Protein AF-A0AAN5I383-F1 (afdb_monomer_lite)

InterPro domains:
  IPR019421 7TM GPCR, serpentine receptor class d (Srd) [PF10317] (7-68)
  IPR050920 Nematode receptor-like class delta [PTHR22945] (4-63)

Foldseek 3Di:
DVVVCVVLVVVLVVLQVVLVVQLVCLVPPDDPVCVVVSVVSNVVSVVSNVVSVVVVVVVVVVVVVVVVVVVVVVVVVVVVVVVVVVVVVVD

Sequence (91 aa):
IMIILSIHVPLLVFGLITGFTLLLAIIRATPAAVKNYSVLLFWCALNDLISVTVDLISMERYLHLLENLENHQQAKFKLLASLSLNIVHLI

Structure (mmCIF, N/CA/C/O backbone):
data_AF-A0AAN5I383-F1
#
_entry.id   AF-A0AAN5I383-F1
#
loop_
_atom_site.group_PDB
_atom_site.id
_atom_site.type_symbol
_atom_site.label_atom_id
_atom_site.label_alt_id
_atom_site.label_comp_id
_atom_site.label_asym_id
_atom_site.label_entity_id
_atom_site.label_seq_id
_atom_site.pdbx_PDB_ins_code
_atom_site.Cartn_x
_atom_site.Cartn_y
_atom_site.Cartn_z
_atom_site.occupancy
_atom_site.B_iso_or_equiv
_atom_site.auth_seq_id
_atom_site.auth_comp_id
_atom_site.auth_asym_id
_atom_site.auth_atom_id
_atom_site.pdbx_PDB_model_num
ATOM 1 N N . ILE A 1 1 ? 12.395 6.597 -10.592 1.00 66.19 1 ILE A N 1
ATOM 2 C CA . ILE A 1 1 ? 12.015 5.243 -10.114 1.00 66.19 1 ILE A CA 1
ATOM 3 C C . ILE A 1 1 ? 12.457 5.043 -8.670 1.00 66.19 1 ILE A C 1
ATOM 5 O O . ILE A 1 1 ? 11.593 4.938 -7.816 1.00 66.19 1 ILE A O 1
ATOM 9 N N . MET A 1 2 ? 13.759 5.113 -8.367 1.00 70.81 2 MET A N 1
ATOM 10 C CA . MET A 1 2 ? 14.287 4.827 -7.021 1.00 70.81 2 MET A CA 1
ATOM 11 C C . MET A 1 2 ? 13.689 5.703 -5.898 1.00 70.81 2 MET A C 1
ATOM 13 O O . MET A 1 2 ? 13.307 5.180 -4.859 1.00 70.81 2 MET A O 1
ATOM 17 N N . ILE A 1 3 ? 13.515 7.013 -6.127 1.00 74.88 3 ILE A N 1
ATOM 18 C CA . ILE A 1 3 ? 12.903 7.938 -5.146 1.00 74.88 3 ILE A CA 1
ATOM 19 C C . ILE A 1 3 ? 11.410 7.639 -4.934 1.00 74.88 3 ILE A C 1
ATOM 21 O O . ILE A 1 3 ? 10.938 7.603 -3.804 1.00 74.88 3 ILE A O 1
ATOM 25 N N . ILE A 1 4 ? 10.672 7.384 -6.020 1.00 73.94 4 ILE A N 1
ATOM 26 C CA . ILE A 1 4 ? 9.230 7.090 -5.976 1.00 73.94 4 ILE A CA 1
ATOM 27 C C . ILE A 1 4 ? 8.987 5.787 -5.208 1.00 73.94 4 ILE A C 1
ATOM 29 O O . ILE A 1 4 ? 8.142 5.758 -4.318 1.00 73.94 4 ILE A O 1
ATOM 33 N N . LEU A 1 5 ? 9.783 4.752 -5.496 1.00 75.00 5 LEU A N 1
ATOM 34 C CA . LEU A 1 5 ? 9.722 3.456 -4.822 1.00 75.00 5 LEU A CA 1
ATOM 35 C C . LEU A 1 5 ? 10.037 3.587 -3.323 1.00 75.00 5 LEU A C 1
ATOM 37 O O . LEU A 1 5 ? 9.313 3.049 -2.491 1.00 75.00 5 LEU A O 1
ATOM 41 N N . SER A 1 6 ? 11.071 4.364 -2.983 1.00 77.06 6 SER A N 1
ATOM 42 C CA . SER A 1 6 ? 11.502 4.593 -1.597 1.00 77.06 6 SER A CA 1
ATOM 43 C C . SER A 1 6 ? 10.447 5.304 -0.744 1.00 77.06 6 SER A C 1
ATOM 45 O O . SER A 1 6 ? 10.405 5.104 0.461 1.00 77.06 6 SER A O 1
ATOM 47 N N . ILE A 1 7 ? 9.571 6.110 -1.353 1.00 82.19 7 ILE A N 1
ATOM 48 C CA . ILE A 1 7 ? 8.475 6.788 -0.644 1.00 82.19 7 ILE A CA 1
ATOM 49 C C . ILE A 1 7 ? 7.217 5.911 -0.609 1.00 82.19 7 ILE A C 1
ATOM 51 O O . ILE A 1 7 ? 6.581 5.794 0.435 1.00 82.19 7 ILE A O 1
ATOM 55 N N . HIS A 1 8 ? 6.855 5.276 -1.728 1.00 79.62 8 HIS A N 1
ATOM 56 C CA . HIS A 1 8 ? 5.587 4.548 -1.835 1.00 79.62 8 HIS A CA 1
ATOM 57 C C . HIS A 1 8 ? 5.602 3.229 -1.064 1.00 79.62 8 HIS A C 1
ATOM 59 O O . HIS A 1 8 ? 4.623 2.923 -0.398 1.00 79.62 8 HIS A O 1
ATOM 65 N N . VAL A 1 9 ? 6.704 2.473 -1.087 1.00 82.38 9 VAL A N 1
ATOM 66 C CA . VAL A 1 9 ? 6.802 1.186 -0.376 1.00 82.38 9 VAL A CA 1
ATOM 67 C C . VAL A 1 9 ? 6.573 1.327 1.138 1.00 82.38 9 VAL A C 1
ATOM 69 O O . VAL A 1 9 ? 5.697 0.636 1.659 1.00 82.38 9 VAL A O 1
ATOM 72 N N . PRO A 1 10 ? 7.279 2.209 1.876 1.00 85.62 10 PRO A N 1
ATOM 73 C CA . PRO A 1 10 ? 7.041 2.351 3.310 1.00 85.62 10 PRO A CA 1
ATOM 74 C C . PRO A 1 10 ? 5.662 2.935 3.623 1.00 85.62 10 PRO A C 1
ATOM 76 O O . PRO A 1 10 ? 5.058 2.529 4.613 1.00 85.62 10 PRO A O 1
ATOM 79 N N . LEU A 1 11 ? 5.133 3.832 2.781 1.00 84.81 11 LEU A N 1
ATOM 80 C CA . LEU A 1 11 ? 3.785 4.376 2.958 1.00 84.81 11 LEU A CA 1
ATOM 81 C C . LEU A 1 11 ? 2.717 3.279 2.822 1.00 84.81 11 LEU A C 1
ATOM 83 O O . LEU A 1 11 ? 1.774 3.233 3.607 1.00 84.81 11 LEU A O 1
ATOM 87 N N . LEU A 1 12 ? 2.913 2.355 1.881 1.00 84.81 12 LEU A N 1
ATOM 88 C CA . LEU A 1 12 ? 2.037 1.212 1.638 1.00 84.81 12 LEU A CA 1
ATOM 89 C C . LEU A 1 12 ? 2.077 0.228 2.817 1.00 84.81 12 LEU A C 1
ATOM 91 O O . LEU A 1 12 ? 1.034 -0.157 3.343 1.00 84.81 12 LEU A O 1
ATOM 95 N N . VAL A 1 13 ? 3.276 -0.106 3.305 1.00 86.69 13 VAL A N 1
ATOM 96 C CA . VAL A 1 13 ? 3.455 -0.951 4.499 1.00 86.69 13 VAL A CA 1
ATOM 97 C C . VAL A 1 13 ? 2.799 -0.313 5.726 1.00 86.69 13 VAL A C 1
ATOM 99 O O . VAL A 1 13 ? 2.080 -0.985 6.466 1.00 86.69 13 VAL A O 1
ATOM 102 N N . PHE A 1 14 ? 2.993 0.991 5.928 1.00 89.62 14 PHE A N 1
ATOM 103 C CA . PHE A 1 14 ? 2.387 1.714 7.041 1.00 89.62 14 PHE A CA 1
ATOM 104 C C . PHE A 1 14 ? 0.857 1.762 6.932 1.00 89.62 14 PHE A C 1
ATOM 106 O O . PHE A 1 14 ? 0.168 1.521 7.926 1.00 89.62 14 PHE A O 1
ATOM 113 N N . GLY A 1 15 ? 0.318 2.002 5.734 1.00 85.81 15 GLY A N 1
ATOM 114 C CA . GLY A 1 15 ? -1.122 2.006 5.469 1.00 85.81 15 GLY A CA 1
ATOM 115 C C . GLY A 1 15 ? -1.777 0.650 5.745 1.00 85.81 15 GLY A C 1
ATOM 116 O O . GLY A 1 15 ? -2.810 0.593 6.407 1.00 85.81 15 GLY A O 1
ATOM 117 N N . LEU A 1 16 ? -1.135 -0.455 5.348 1.00 88.12 16 LEU A N 1
ATOM 118 C CA . LEU A 1 16 ? -1.622 -1.803 5.658 1.00 88.12 16 LEU A CA 1
ATOM 119 C C . LEU A 1 16 ? -1.630 -2.072 7.167 1.00 88.12 16 LEU A C 1
ATOM 121 O O . LEU A 1 16 ? -2.643 -2.507 7.713 1.00 88.12 16 LEU A O 1
ATOM 125 N N . ILE A 1 17 ? -0.519 -1.800 7.859 1.00 91.00 17 ILE A N 1
ATOM 126 C CA . ILE A 1 17 ? -0.390 -2.087 9.296 1.00 91.00 17 ILE A CA 1
ATOM 127 C C . ILE A 1 17 ? -1.392 -1.264 10.108 1.00 91.00 17 ILE A C 1
ATOM 129 O O . ILE A 1 17 ? -2.084 -1.802 10.978 1.00 91.00 17 ILE A O 1
ATOM 133 N N . THR A 1 18 ? -1.489 0.036 9.829 1.00 88.62 18 THR A N 1
ATOM 134 C CA . THR A 1 18 ? -2.413 0.925 10.543 1.00 88.62 18 THR A CA 1
ATOM 135 C C . THR A 1 18 ? -3.870 0.598 10.224 1.00 88.62 18 THR A C 1
ATOM 137 O O . THR A 1 18 ? -4.668 0.508 11.157 1.00 88.62 18 THR A O 1
ATOM 140 N N . GLY A 1 19 ? -4.204 0.299 8.963 1.00 86.69 19 GLY A N 1
ATOM 141 C CA . GLY A 1 19 ? -5.534 -0.154 8.548 1.00 86.69 19 GLY A CA 1
ATOM 142 C C . GLY A 1 19 ? -5.976 -1.440 9.254 1.00 86.69 19 GLY A C 1
ATOM 143 O O . GLY A 1 19 ? -7.053 -1.477 9.851 1.00 86.69 19 GLY A O 1
ATOM 144 N N . PHE A 1 20 ? -5.125 -2.474 9.288 1.00 88.44 20 PHE A N 1
ATOM 145 C CA . PHE A 1 20 ? -5.413 -3.723 10.011 1.00 88.44 20 PHE A CA 1
ATOM 146 C C . PHE A 1 20 ? -5.554 -3.514 11.522 1.00 88.44 20 PHE A C 1
ATOM 148 O O . PHE A 1 20 ? -6.454 -4.082 12.146 1.00 88.44 20 PHE A O 1
ATOM 155 N N . THR A 1 21 ? -4.685 -2.694 12.116 1.00 89.31 21 THR A N 1
ATOM 156 C CA . THR A 1 21 ? -4.729 -2.398 13.554 1.00 89.31 21 THR A CA 1
ATOM 157 C C . THR A 1 21 ? -6.020 -1.669 13.921 1.00 89.31 21 THR A C 1
ATOM 159 O O . THR A 1 21 ? -6.662 -2.019 14.912 1.00 89.31 21 THR A O 1
ATOM 162 N N . LEU A 1 22 ? -6.439 -0.702 13.100 1.00 86.88 22 LEU A N 1
ATOM 163 C CA . LEU A 1 22 ? -7.683 0.039 13.282 1.00 86.88 22 LEU A CA 1
ATOM 164 C C . LEU A 1 22 ? -8.903 -0.880 13.144 1.00 86.88 22 LEU A C 1
ATOM 166 O O . LEU A 1 22 ? -9.796 -0.840 13.989 1.00 86.88 22 LEU A O 1
ATOM 170 N N . LEU A 1 23 ? -8.913 -1.766 12.143 1.00 86.25 23 LEU A N 1
ATOM 171 C CA . LEU A 1 23 ? -9.991 -2.738 11.952 1.00 86.25 23 LEU A CA 1
ATOM 172 C C . LEU A 1 23 ? -10.117 -3.681 13.161 1.00 86.25 23 LEU A C 1
ATOM 174 O O . LEU A 1 23 ? -11.214 -3.905 13.676 1.00 86.25 23 LEU A O 1
ATOM 178 N N . LEU A 1 24 ? -8.984 -4.189 13.659 1.00 86.62 24 LEU A N 1
ATOM 179 C CA . LEU A 1 24 ? -8.934 -5.060 14.833 1.00 86.62 24 LEU A CA 1
ATOM 180 C C . LEU A 1 24 ? -9.400 -4.332 16.101 1.00 86.62 24 LEU A C 1
ATOM 182 O O . LEU A 1 24 ? -10.127 -4.914 16.910 1.00 86.62 24 LEU A O 1
ATOM 186 N N . ALA A 1 25 ? -9.009 -3.066 16.267 1.00 86.44 25 ALA A N 1
ATOM 187 C CA . ALA A 1 25 ? -9.444 -2.229 17.378 1.00 86.44 25 ALA A CA 1
ATOM 188 C C . ALA A 1 25 ? -10.960 -1.997 17.343 1.00 86.44 25 ALA A C 1
ATOM 190 O O . ALA A 1 25 ? -11.621 -2.154 18.368 1.00 86.44 25 ALA A O 1
ATOM 191 N N . ILE A 1 26 ? -11.528 -1.709 16.166 1.00 85.44 26 ILE A N 1
ATOM 192 C CA . ILE A 1 26 ? -12.974 -1.524 16.004 1.00 85.44 26 ILE A CA 1
ATOM 193 C C . ILE A 1 26 ? -13.726 -2.810 16.351 1.00 85.44 26 ILE A C 1
ATOM 195 O O . ILE A 1 26 ? -14.706 -2.738 17.084 1.00 85.44 26 ILE A O 1
ATOM 199 N N . ILE A 1 27 ? -13.259 -3.978 15.896 1.00 81.69 27 ILE A N 1
ATOM 200 C CA . ILE A 1 27 ? -13.905 -5.273 16.175 1.00 81.69 27 ILE A CA 1
ATOM 201 C C . ILE A 1 27 ? -13.837 -5.635 17.667 1.00 81.69 27 ILE A C 1
ATOM 203 O O . ILE A 1 27 ? -14.794 -6.185 18.209 1.00 81.69 27 ILE A O 1
ATOM 207 N N . ARG A 1 28 ? -12.712 -5.355 18.339 1.00 81.19 28 ARG A N 1
ATOM 208 C CA . ARG A 1 28 ? -12.487 -5.781 19.731 1.00 81.19 28 ARG A CA 1
ATOM 209 C C . ARG A 1 28 ? -13.005 -4.811 20.787 1.00 81.19 28 ARG A C 1
ATOM 211 O O . ARG A 1 28 ? -13.359 -5.262 21.871 1.00 81.19 28 ARG A O 1
ATOM 218 N N . ALA A 1 29 ? -12.995 -3.508 20.518 1.00 71.31 29 ALA A N 1
ATOM 219 C CA . ALA A 1 29 ? -13.135 -2.494 21.561 1.00 71.31 29 ALA A CA 1
ATOM 220 C C . ALA A 1 29 ? -14.407 -1.643 21.455 1.00 71.31 29 ALA A C 1
ATOM 222 O O . ALA A 1 29 ? -14.529 -0.691 22.219 1.00 71.31 29 ALA A O 1
ATOM 223 N N . THR A 1 30 ? -15.348 -1.941 20.549 1.00 67.12 30 THR A N 1
ATOM 224 C CA . THR A 1 30 ? -16.534 -1.096 20.328 1.00 67.12 30 THR A CA 1
ATOM 225 C C . THR A 1 30 ? -17.480 -1.074 21.538 1.00 67.12 30 THR A C 1
ATOM 227 O O . THR A 1 30 ? -18.186 -2.056 21.784 1.00 67.12 30 THR A O 1
ATOM 230 N N . PRO A 1 31 ? -17.601 0.049 22.273 1.00 62.53 31 PRO A N 1
ATOM 231 C CA . PRO A 1 31 ? -18.627 0.202 23.295 1.00 62.53 31 PRO A CA 1
ATOM 232 C C . PRO A 1 31 ? -19.986 0.423 22.616 1.00 62.53 31 PRO A C 1
ATOM 234 O O . PRO A 1 31 ? -20.074 1.087 21.579 1.00 62.53 31 PRO A O 1
ATOM 237 N N . ALA A 1 32 ? -21.074 -0.070 23.215 1.00 61.69 32 ALA A N 1
ATOM 238 C CA . ALA A 1 32 ? -22.421 0.023 22.638 1.00 61.69 32 ALA A CA 1
ATOM 239 C C . ALA A 1 32 ? -22.877 1.469 22.323 1.00 61.69 32 ALA A C 1
ATOM 241 O O . ALA A 1 32 ? -23.684 1.667 21.419 1.00 61.69 32 ALA A O 1
ATOM 242 N N . ALA A 1 33 ? -22.317 2.475 23.007 1.00 60.22 33 ALA A N 1
ATOM 243 C CA . ALA A 1 33 ? -22.601 3.897 22.791 1.00 60.22 33 ALA A CA 1
ATOM 244 C C . ALA A 1 33 ? -22.026 4.472 21.478 1.00 60.22 33 ALA A C 1
ATOM 246 O O . ALA A 1 33 ? -22.505 5.492 20.995 1.00 60.22 33 ALA A O 1
ATOM 247 N N . VAL A 1 34 ? -21.021 3.823 20.878 1.00 61.78 34 VAL A N 1
ATOM 248 C CA . VAL A 1 34 ? -20.279 4.334 19.704 1.00 61.78 34 VAL A CA 1
ATOM 249 C C . VAL A 1 34 ? -20.532 3.483 18.455 1.00 61.78 34 VAL A C 1
ATOM 251 O O . VAL A 1 34 ? -19.866 3.647 17.432 1.00 61.78 34 VAL A O 1
ATOM 254 N N . LYS A 1 35 ? -21.503 2.562 18.524 1.00 64.69 35 LYS A N 1
ATOM 255 C CA . LYS A 1 35 ? -21.749 1.514 17.522 1.00 64.69 35 LYS A CA 1
ATOM 256 C C . LYS A 1 35 ? -22.022 2.077 16.122 1.00 64.69 35 LYS A C 1
ATOM 258 O O . LYS A 1 35 ? -21.447 1.585 15.160 1.00 64.69 35 LYS A O 1
ATOM 263 N N . ASN A 1 36 ? -22.810 3.150 16.010 1.00 69.12 36 ASN A N 1
ATOM 264 C CA . ASN A 1 36 ? -23.116 3.774 14.714 1.00 69.12 36 ASN A CA 1
ATOM 265 C C . ASN A 1 36 ? -21.885 4.443 14.078 1.00 69.12 36 ASN A C 1
ATOM 267 O O . ASN A 1 36 ? -21.621 4.252 12.894 1.00 69.12 36 ASN A O 1
ATOM 271 N N . TYR A 1 37 ?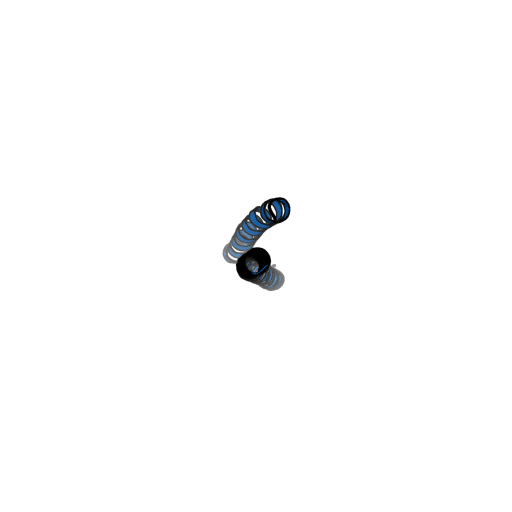 -21.088 5.169 14.867 1.00 72.31 37 TYR A N 1
ATOM 272 C CA . TYR A 1 37 ? -19.847 5.789 14.386 1.00 72.31 37 TYR A CA 1
ATOM 273 C C . TYR A 1 37 ? -18.758 4.756 14.088 1.00 72.31 37 TYR A C 1
ATOM 275 O O . TYR A 1 37 ? -17.959 4.935 13.176 1.00 72.31 37 TYR A O 1
ATOM 283 N N . SER A 1 38 ? -18.757 3.641 14.810 1.00 75.50 38 SER A N 1
ATOM 284 C CA . SER A 1 38 ? -17.797 2.561 14.593 1.00 75.50 38 SER A CA 1
ATOM 285 C C . SER A 1 38 ? -18.059 1.781 13.310 1.00 75.50 38 SER A C 1
ATOM 287 O O . SER A 1 38 ? -17.109 1.313 12.696 1.00 75.50 38 SER A O 1
ATOM 289 N N . VAL A 1 39 ? -19.315 1.690 12.857 1.00 80.75 39 VAL A N 1
ATOM 290 C CA . VAL A 1 39 ? -19.639 1.134 11.532 1.00 80.75 39 VAL A CA 1
ATOM 291 C C . VAL A 1 39 ? -19.089 2.032 10.421 1.00 80.75 39 VAL A C 1
ATOM 293 O O . VAL A 1 39 ? -18.493 1.527 9.477 1.00 80.75 39 VAL A O 1
ATOM 296 N N . LEU A 1 40 ? -19.218 3.357 10.546 1.00 85.00 40 LEU A N 1
ATOM 297 C CA . LEU A 1 40 ? -18.616 4.305 9.596 1.00 85.00 40 LEU A CA 1
ATOM 298 C C . LEU A 1 40 ? -17.084 4.205 9.586 1.00 85.00 40 LEU A C 1
ATOM 300 O O . LEU A 1 40 ? -16.488 4.102 8.519 1.00 85.00 40 LEU A O 1
ATOM 304 N N . LEU A 1 41 ? -16.452 4.161 10.764 1.00 85.38 41 LEU A N 1
ATOM 305 C CA . LEU A 1 41 ? -15.001 3.973 10.881 1.00 85.38 41 LEU A CA 1
ATOM 306 C C . LEU A 1 41 ? -14.541 2.632 10.300 1.00 85.38 41 LEU A C 1
ATOM 308 O O . LEU A 1 41 ? -13.483 2.572 9.681 1.00 85.38 41 LEU A O 1
ATOM 312 N N . PHE A 1 42 ? -15.337 1.575 10.459 1.00 85.56 42 PHE A N 1
ATOM 313 C CA . PHE A 1 42 ? -15.057 0.270 9.868 1.00 85.56 42 PHE A CA 1
ATOM 314 C C . PHE A 1 42 ? -15.072 0.340 8.341 1.00 85.56 42 PHE A C 1
ATOM 316 O O . PHE A 1 42 ? -14.129 -0.119 7.703 1.00 85.56 42 PHE A O 1
ATOM 323 N N . TRP A 1 43 ? -16.107 0.949 7.755 1.00 86.25 43 TRP A N 1
ATOM 324 C CA . TRP A 1 43 ? -16.198 1.118 6.304 1.00 86.25 43 TRP A CA 1
ATOM 325 C C . TRP A 1 43 ? -15.078 1.994 5.746 1.00 86.25 43 TRP A C 1
ATOM 327 O O . TRP A 1 43 ? -14.523 1.646 4.708 1.00 86.25 43 TRP A O 1
ATOM 337 N N . CYS A 1 44 ? -14.695 3.071 6.440 1.00 88.56 44 CYS A N 1
ATOM 338 C CA . CYS A 1 44 ? -13.537 3.876 6.050 1.00 88.56 44 CYS A CA 1
ATOM 339 C C . CYS A 1 44 ? -12.240 3.060 6.089 1.00 88.56 44 CYS A C 1
ATOM 341 O O . CYS A 1 44 ? -11.522 3.021 5.098 1.00 88.56 44 CYS A O 1
ATOM 343 N N . ALA A 1 45 ? -11.970 2.352 7.188 1.00 86.88 45 ALA A N 1
ATOM 344 C CA . ALA A 1 45 ? -10.764 1.534 7.322 1.00 86.88 45 ALA A CA 1
ATOM 345 C C . ALA A 1 45 ? -10.692 0.421 6.261 1.00 86.88 45 ALA A C 1
ATOM 347 O O . ALA A 1 45 ? -9.622 0.118 5.737 1.00 86.88 45 ALA A O 1
ATOM 348 N N . LEU A 1 46 ? -11.836 -0.178 5.923 1.00 86.94 46 LEU A N 1
ATOM 349 C CA . LEU A 1 46 ? -11.936 -1.201 4.886 1.00 86.94 46 LEU A CA 1
ATOM 350 C C . LEU A 1 46 ? -11.717 -0.600 3.490 1.00 86.94 46 LEU A C 1
ATOM 352 O O . LEU A 1 46 ? -10.984 -1.175 2.688 1.00 86.94 46 LEU A O 1
ATOM 356 N N . ASN A 1 47 ? -12.296 0.570 3.213 1.00 91.69 47 ASN A N 1
ATOM 357 C CA . ASN A 1 47 ? -12.072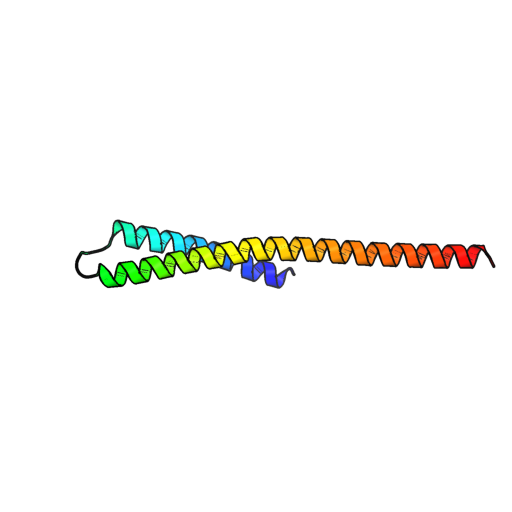 1.300 1.968 1.00 91.69 47 ASN A CA 1
ATOM 358 C C . ASN A 1 47 ? -10.595 1.680 1.784 1.00 91.69 47 ASN A C 1
ATOM 360 O O . ASN A 1 47 ? -10.041 1.463 0.708 1.00 91.69 47 ASN A O 1
ATOM 364 N N . ASP A 1 48 ? -9.945 2.175 2.837 1.00 88.31 48 ASP A N 1
ATOM 365 C CA . ASP A 1 48 ? -8.520 2.512 2.805 1.00 88.31 48 ASP A CA 1
ATOM 366 C C . ASP A 1 48 ? -7.666 1.270 2.516 1.00 88.31 48 ASP A C 1
ATOM 368 O O . ASP A 1 48 ? -6.763 1.316 1.681 1.00 88.31 48 ASP A O 1
ATOM 372 N N . LEU A 1 49 ? -7.995 0.123 3.119 1.00 87.69 49 LEU A N 1
ATOM 373 C CA . LEU A 1 49 ? -7.286 -1.133 2.867 1.00 87.69 49 LEU A CA 1
ATOM 374 C C . LEU A 1 49 ? -7.443 -1.611 1.413 1.00 87.69 49 LEU A C 1
ATOM 376 O O . LEU A 1 49 ? -6.477 -2.072 0.799 1.00 87.69 49 LEU A O 1
ATOM 380 N N . ILE A 1 50 ? -8.644 -1.474 0.840 1.00 90.06 50 ILE A N 1
ATOM 381 C CA . ILE A 1 50 ? -8.894 -1.782 -0.574 1.00 90.06 50 ILE A CA 1
ATOM 382 C C . ILE A 1 50 ? -8.082 -0.843 -1.468 1.00 90.06 50 ILE A C 1
ATOM 384 O O . ILE A 1 50 ? -7.417 -1.319 -2.386 1.00 90.06 50 ILE A O 1
ATOM 388 N N . SER A 1 51 ? -8.090 0.463 -1.187 1.00 89.12 51 SER A N 1
ATOM 389 C CA . SER A 1 51 ? -7.339 1.456 -1.963 1.00 89.12 51 SER A CA 1
ATOM 390 C C . SER A 1 51 ? -5.847 1.125 -1.998 1.00 89.12 51 SER A C 1
ATOM 392 O O . SER A 1 51 ? -5.255 1.043 -3.071 1.00 89.12 51 SER A O 1
ATOM 394 N N . VAL A 1 52 ? -5.260 0.831 -0.835 1.00 87.94 52 VAL A N 1
ATOM 395 C CA . VAL A 1 52 ? -3.846 0.445 -0.708 1.00 87.94 52 VAL A CA 1
ATOM 396 C C . VAL A 1 52 ? -3.536 -0.838 -1.491 1.00 87.94 52 VAL A C 1
ATOM 398 O O . VAL A 1 52 ? -2.478 -0.959 -2.109 1.00 87.94 52 VAL A O 1
ATOM 401 N N . THR A 1 53 ? -4.468 -1.793 -1.516 1.00 84.38 53 THR A N 1
ATOM 402 C CA . THR A 1 53 ? -4.314 -3.044 -2.276 1.00 84.38 53 THR A CA 1
ATOM 403 C C . THR A 1 53 ? -4.363 -2.802 -3.790 1.00 84.38 53 THR A C 1
ATOM 405 O O . THR A 1 53 ? -3.579 -3.383 -4.541 1.00 84.38 53 THR A O 1
ATOM 408 N N . VAL A 1 54 ? -5.252 -1.919 -4.255 1.00 88.94 54 VAL A N 1
ATOM 409 C CA . VAL A 1 54 ? -5.346 -1.525 -5.672 1.00 88.94 54 VAL A CA 1
ATOM 410 C C . VAL A 1 54 ? -4.090 -0.781 -6.126 1.00 88.94 54 VAL A C 1
ATOM 412 O O . VAL A 1 54 ? -3.603 -1.025 -7.235 1.00 88.94 54 VAL A O 1
ATOM 415 N N . ASP A 1 55 ? -3.531 0.079 -5.275 1.00 85.56 55 ASP A N 1
ATOM 416 C CA . ASP A 1 55 ? -2.273 0.775 -5.556 1.00 85.56 55 ASP A CA 1
ATOM 417 C C . ASP A 1 55 ? -1.098 -0.201 -5.684 1.00 85.56 55 ASP A C 1
ATOM 419 O O . ASP A 1 55 ? -0.258 -0.033 -6.570 1.00 85.56 55 ASP A O 1
ATOM 423 N N . LEU A 1 56 ? -1.068 -1.269 -4.878 1.00 83.56 56 LEU A N 1
ATOM 424 C CA . LEU A 1 56 ? -0.042 -2.311 -4.967 1.00 83.56 56 LEU A CA 1
ATOM 425 C C . LEU A 1 56 ? -0.078 -3.033 -6.325 1.00 83.56 56 LEU A C 1
ATOM 427 O O . LEU A 1 56 ? 0.937 -3.107 -7.016 1.00 83.56 56 LEU A O 1
ATOM 431 N N . ILE A 1 57 ? -1.264 -3.475 -6.754 1.00 85.94 57 ILE A N 1
ATOM 432 C CA . ILE A 1 57 ? -1.464 -4.125 -8.064 1.00 85.94 57 ILE A CA 1
ATOM 433 C C . ILE A 1 57 ? -1.124 -3.158 -9.209 1.00 85.94 57 ILE A C 1
ATOM 435 O O . ILE A 1 57 ? -0.532 -3.534 -10.225 1.00 85.94 57 ILE A O 1
ATOM 439 N N . SER A 1 58 ? -1.485 -1.884 -9.057 1.00 85.62 58 SER A N 1
ATOM 440 C CA . SER A 1 58 ? -1.213 -0.856 -10.062 1.00 85.62 58 SER A CA 1
ATOM 441 C C . SER A 1 58 ? 0.280 -0.568 -10.199 1.00 85.62 58 SER A C 1
ATOM 443 O O . SER A 1 58 ? 0.752 -0.382 -11.322 1.00 85.62 58 SER A O 1
ATOM 445 N N . MET A 1 59 ? 1.026 -0.575 -9.090 1.00 81.75 59 MET A N 1
ATOM 446 C CA . MET A 1 59 ? 2.482 -0.427 -9.081 1.00 81.75 59 MET A CA 1
ATOM 447 C C . MET A 1 59 ? 3.177 -1.598 -9.773 1.00 81.75 59 MET A C 1
ATOM 449 O O . MET A 1 59 ? 4.040 -1.358 -10.615 1.00 81.75 59 MET A O 1
ATOM 453 N N . GLU A 1 60 ? 2.766 -2.841 -9.503 1.00 79.56 60 GLU A N 1
ATOM 454 C CA . GLU A 1 60 ? 3.293 -4.020 -10.209 1.00 79.56 60 GLU A CA 1
ATOM 455 C C . GLU A 1 60 ? 3.065 -3.916 -11.722 1.00 79.56 60 GLU A C 1
ATOM 457 O O . GLU A 1 60 ? 3.992 -4.100 -12.517 1.00 79.56 60 GLU A O 1
ATOM 462 N N . ARG A 1 61 ? 1.853 -3.521 -12.137 1.00 82.88 61 ARG A N 1
ATOM 463 C CA . ARG A 1 61 ? 1.532 -3.304 -13.554 1.00 82.88 61 ARG A CA 1
ATOM 464 C C . ARG A 1 61 ? 2.393 -2.206 -14.177 1.00 82.88 61 ARG A C 1
ATOM 466 O O . ARG A 1 61 ? 2.825 -2.343 -15.322 1.00 82.88 61 ARG A O 1
ATOM 473 N N . TYR A 1 62 ? 2.632 -1.114 -13.453 1.00 81.56 62 TYR A N 1
ATOM 474 C CA . TYR A 1 62 ? 3.459 -0.009 -13.939 1.00 81.56 62 TYR A CA 1
ATOM 475 C C . TYR A 1 62 ? 4.913 -0.440 -14.135 1.00 81.56 62 TYR A C 1
ATOM 477 O O . TYR A 1 62 ? 5.537 -0.069 -15.127 1.00 81.56 62 TYR A O 1
ATOM 485 N N . LEU A 1 63 ? 5.431 -1.254 -13.215 1.00 80.88 63 LEU A N 1
ATOM 486 C CA . LEU A 1 63 ? 6.795 -1.771 -13.253 1.00 80.88 63 LEU A CA 1
ATOM 487 C C . LEU A 1 63 ? 7.000 -2.683 -14.471 1.00 80.88 63 LEU A C 1
ATOM 489 O O . LEU A 1 63 ? 7.939 -2.483 -15.238 1.00 80.88 63 LEU A O 1
ATOM 493 N N . HIS A 1 64 ? 6.048 -3.583 -14.727 1.00 79.81 64 HIS A N 1
ATOM 494 C CA . HIS A 1 64 ? 6.086 -4.483 -15.881 1.00 79.81 64 HIS A CA 1
ATOM 495 C C . HIS A 1 64 ? 5.916 -3.750 -17.227 1.00 79.81 64 HIS A C 1
ATOM 497 O O . HIS A 1 64 ? 6.527 -4.116 -18.235 1.00 79.81 64 HIS A O 1
ATOM 503 N N . LEU A 1 65 ? 5.081 -2.704 -17.282 1.00 82.31 65 LEU A N 1
ATOM 504 C CA . LEU A 1 65 ? 4.942 -1.865 -18.481 1.00 82.31 65 LEU A CA 1
ATOM 505 C C . LEU A 1 65 ? 6.225 -1.091 -18.783 1.00 82.31 65 LEU A C 1
ATOM 507 O O . LEU A 1 65 ? 6.609 -0.967 -19.946 1.00 82.31 65 LEU A O 1
ATOM 511 N N . LEU A 1 66 ? 6.882 -0.580 -17.743 1.00 79.19 66 LEU A N 1
ATOM 512 C CA . LEU A 1 66 ? 8.126 0.162 -17.878 1.00 79.19 66 LEU A CA 1
ATOM 513 C C . LEU A 1 66 ? 9.257 -0.732 -18.408 1.00 79.19 66 LEU A C 1
ATOM 515 O O . LEU A 1 66 ? 9.950 -0.338 -19.344 1.00 79.19 66 LEU A O 1
ATOM 519 N N . GLU A 1 67 ? 9.381 -1.950 -17.878 1.00 80.69 67 GLU A N 1
ATOM 520 C CA . GLU A 1 67 ? 10.351 -2.949 -18.342 1.00 80.69 67 GLU A CA 1
ATOM 521 C C . GLU A 1 67 ? 10.134 -3.313 -19.821 1.00 80.69 67 GLU A C 1
ATOM 523 O O . GLU A 1 67 ? 11.066 -3.310 -20.629 1.00 80.69 67 GLU A O 1
ATOM 528 N N . ASN A 1 68 ? 8.882 -3.543 -20.224 1.00 81.06 68 ASN A N 1
ATOM 529 C CA . ASN A 1 68 ? 8.549 -3.841 -21.617 1.00 81.06 68 ASN A CA 1
ATOM 530 C C . ASN A 1 68 ? 8.856 -2.677 -22.572 1.00 81.06 68 ASN A C 1
ATOM 532 O O . ASN A 1 68 ? 9.301 -2.902 -23.701 1.00 81.06 68 ASN A O 1
ATOM 536 N N . LEU A 1 69 ? 8.629 -1.434 -22.140 1.00 79.62 69 LEU A N 1
ATOM 537 C CA . LEU A 1 69 ? 8.965 -0.250 -22.931 1.00 79.62 69 LEU A CA 1
ATOM 538 C C . LEU A 1 69 ? 10.478 -0.114 -23.128 1.00 79.62 69 LEU A C 1
ATOM 540 O O . LEU A 1 69 ? 10.913 0.164 -24.247 1.00 79.62 69 LEU A O 1
ATOM 544 N N . GLU A 1 70 ? 11.274 -0.347 -22.084 1.00 77.25 70 GLU A N 1
ATOM 545 C CA . GLU A 1 70 ? 12.737 -0.314 -22.170 1.00 77.25 70 GLU A CA 1
ATOM 546 C C . GLU A 1 70 ? 13.264 -1.372 -23.150 1.00 77.25 70 GLU A C 1
ATOM 548 O O . GLU A 1 70 ? 14.018 -1.051 -24.075 1.00 77.25 70 GLU A O 1
ATOM 553 N N . ASN A 1 71 ? 12.768 -2.607 -23.040 1.00 77.06 71 ASN A N 1
ATOM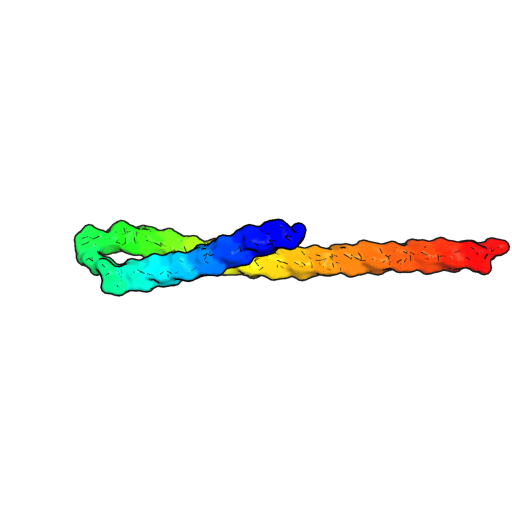 554 C CA . ASN A 1 71 ? 13.109 -3.699 -23.951 1.00 77.06 71 ASN A CA 1
ATOM 555 C C . ASN A 1 71 ? 12.764 -3.366 -25.411 1.00 77.06 71 ASN A C 1
ATOM 557 O O . ASN A 1 71 ? 13.549 -3.630 -26.328 1.00 77.06 71 ASN A O 1
ATOM 561 N N . HIS A 1 72 ? 11.611 -2.734 -25.652 1.00 75.81 72 HIS A N 1
ATOM 562 C CA . HIS A 1 72 ? 11.203 -2.383 -27.008 1.00 75.81 72 HIS A CA 1
ATOM 563 C C . HIS A 1 72 ? 12.065 -1.261 -27.615 1.00 75.81 72 HIS A C 1
ATOM 565 O O . HIS A 1 72 ? 12.381 -1.310 -28.809 1.00 75.81 72 HIS A O 1
ATOM 571 N N . GLN A 1 73 ? 12.488 -0.280 -26.810 1.00 78.12 73 GLN A N 1
ATOM 572 C CA . GLN A 1 73 ? 13.423 0.771 -27.233 1.00 78.12 73 GLN A CA 1
ATOM 573 C C . GLN A 1 73 ? 14.799 0.191 -27.580 1.00 78.12 73 GLN A C 1
ATOM 575 O O . GLN A 1 73 ? 15.351 0.501 -28.639 1.00 78.12 73 GLN A O 1
ATOM 580 N N . GLN A 1 74 ? 15.320 -0.720 -26.754 1.00 74.25 74 GLN A N 1
ATOM 581 C CA . GLN A 1 74 ? 16.588 -1.402 -27.027 1.00 74.25 74 GLN A CA 1
ATOM 582 C C . GLN A 1 74 ? 16.532 -2.247 -28.309 1.00 74.25 74 GLN A C 1
ATOM 584 O O . GLN A 1 74 ? 17.478 -2.240 -29.100 1.00 74.25 74 GLN A O 1
ATOM 589 N N . ALA A 1 75 ? 15.412 -2.933 -28.559 1.00 75.62 75 ALA A N 1
ATOM 590 C CA . ALA A 1 75 ? 15.213 -3.709 -29.782 1.00 75.62 75 ALA A CA 1
ATOM 591 C C . ALA A 1 75 ? 15.212 -2.823 -31.041 1.00 75.62 75 ALA A C 1
ATOM 593 O O . ALA A 1 75 ? 15.866 -3.156 -32.032 1.00 75.62 75 ALA A O 1
ATOM 594 N N . LYS A 1 76 ? 14.538 -1.663 -30.996 1.00 80.06 76 LYS A N 1
ATOM 595 C CA . LYS A 1 76 ? 14.561 -0.684 -32.096 1.00 80.06 76 LYS A CA 1
ATOM 596 C C . LYS A 1 76 ? 15.968 -0.145 -32.347 1.00 80.06 76 LYS A C 1
ATOM 598 O O . LYS A 1 76 ? 16.384 -0.057 -33.499 1.00 80.06 76 LYS A O 1
ATOM 603 N N . PHE A 1 77 ? 16.713 0.162 -31.286 1.00 79.88 77 PHE A N 1
ATOM 604 C CA . PHE A 1 77 ? 18.088 0.643 -31.405 1.00 79.88 77 PHE A CA 1
ATOM 605 C C . PHE A 1 77 ? 19.018 -0.403 -32.043 1.00 79.88 77 PHE A C 1
ATOM 607 O O . PHE A 1 77 ? 19.752 -0.083 -32.976 1.00 79.88 77 PHE A O 1
ATOM 614 N N . LYS A 1 78 ? 18.937 -1.673 -31.616 1.00 76.56 78 LYS A N 1
ATOM 615 C CA . LYS A 1 78 ? 19.701 -2.779 -32.227 1.00 76.56 78 LYS A CA 1
ATOM 616 C C . LYS A 1 78 ? 19.388 -2.963 -33.711 1.00 76.56 78 LYS A C 1
ATOM 618 O O . LYS A 1 78 ? 20.310 -3.149 -34.502 1.00 76.56 78 LYS A O 1
ATOM 623 N N . LEU A 1 79 ? 18.113 -2.887 -34.095 1.00 79.56 79 LEU A N 1
ATOM 624 C CA . LEU A 1 79 ? 17.705 -2.983 -35.497 1.00 79.56 79 LEU A CA 1
ATOM 625 C C . LEU A 1 79 ? 18.301 -1.851 -36.335 1.00 79.56 79 LEU A C 1
ATOM 627 O O . LEU A 1 79 ? 18.924 -2.130 -37.356 1.00 79.56 79 LEU A O 1
ATOM 631 N N . LEU A 1 80 ? 18.187 -0.601 -35.879 1.00 81.44 80 LEU A N 1
ATOM 632 C CA . LEU A 1 80 ? 18.766 0.553 -36.576 1.00 81.44 80 LEU A CA 1
ATOM 633 C C . LEU A 1 80 ? 20.291 0.440 -36.723 1.00 81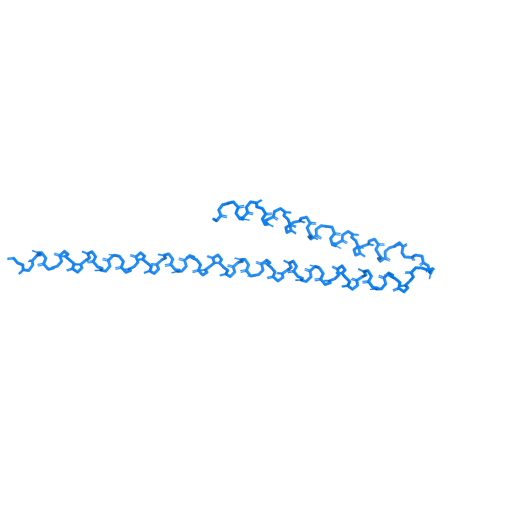.44 80 LEU A C 1
ATOM 635 O O . LEU A 1 80 ? 20.813 0.712 -37.801 1.00 81.44 80 LEU A O 1
ATOM 639 N N . ALA A 1 81 ? 20.991 -0.025 -35.684 1.00 75.31 81 ALA A N 1
ATOM 640 C CA . ALA A 1 81 ? 22.435 -0.256 -35.732 1.00 75.31 81 ALA A CA 1
ATOM 641 C C . ALA A 1 81 ? 22.829 -1.384 -36.706 1.00 75.31 81 ALA A C 1
ATOM 643 O O . ALA A 1 81 ? 23.828 -1.273 -37.409 1.00 75.31 81 ALA A O 1
ATOM 644 N N . SER A 1 82 ? 22.040 -2.461 -36.790 1.00 74.81 82 SER A N 1
ATOM 645 C CA . SER A 1 82 ? 22.290 -3.540 -37.759 1.00 74.81 82 SER A CA 1
ATOM 646 C C . SER A 1 82 ? 22.042 -3.100 -39.205 1.00 74.81 82 SER A C 1
ATOM 648 O O . SER A 1 82 ? 22.764 -3.505 -40.116 1.00 74.81 82 SER A O 1
ATOM 650 N N . LEU A 1 83 ? 21.048 -2.232 -39.416 1.00 73.75 83 LEU A N 1
ATOM 651 C CA . LEU A 1 83 ? 20.680 -1.729 -40.734 1.00 73.75 83 LEU A CA 1
ATOM 652 C C . LEU A 1 83 ? 21.727 -0.741 -41.259 1.00 73.75 83 LEU A C 1
ATOM 654 O O . LEU A 1 83 ? 22.093 -0.812 -42.429 1.00 73.75 83 LEU A O 1
ATOM 658 N N . SER A 1 84 ? 22.260 0.133 -40.396 1.00 68.31 84 SER A N 1
ATOM 659 C CA . SER A 1 84 ? 23.350 1.039 -40.771 1.00 68.31 84 SER A CA 1
ATOM 660 C C . SER A 1 84 ? 24.643 0.286 -41.090 1.00 68.31 84 SER A C 1
ATOM 662 O O . SER A 1 84 ? 25.303 0.618 -42.072 1.00 68.31 84 SER A O 1
ATOM 664 N N . LEU A 1 85 ? 24.972 -0.768 -40.334 1.00 68.44 85 LEU A N 1
ATOM 665 C CA . LEU A 1 85 ? 26.155 -1.593 -40.590 1.00 68.44 85 LEU A CA 1
ATOM 666 C C . LEU A 1 85 ? 26.066 -2.331 -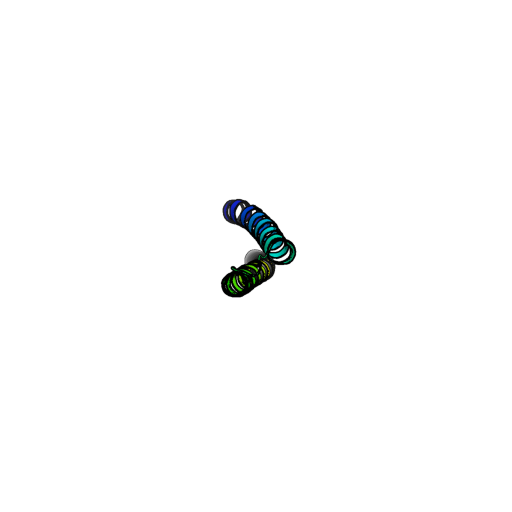41.936 1.00 68.44 85 LEU A C 1
ATOM 668 O O . LEU A 1 85 ? 27.040 -2.369 -42.682 1.00 68.44 85 LEU A O 1
ATOM 672 N N . ASN A 1 86 ? 24.889 -2.870 -42.274 1.00 68.81 86 ASN A N 1
ATOM 673 C CA . ASN A 1 86 ? 24.667 -3.538 -43.559 1.00 68.81 86 ASN A CA 1
ATOM 674 C C . ASN A 1 86 ? 24.732 -2.575 -44.751 1.00 68.81 86 ASN A C 1
ATOM 676 O O . ASN A 1 86 ? 25.208 -2.971 -45.808 1.00 68.81 86 ASN A O 1
ATOM 680 N N . ILE A 1 87 ? 24.293 -1.321 -44.598 1.00 60.50 87 ILE A N 1
ATOM 681 C CA . ILE A 1 87 ? 24.427 -0.303 -45.654 1.00 60.50 87 ILE A CA 1
ATOM 682 C C . ILE A 1 87 ? 25.900 0.064 -45.868 1.00 60.50 87 ILE A C 1
ATOM 684 O O . ILE A 1 87 ? 26.330 0.181 -47.009 1.00 60.50 87 ILE A O 1
ATOM 688 N N . VAL A 1 88 ? 26.687 0.192 -44.794 1.00 63.00 88 VAL A N 1
ATOM 689 C CA . VAL A 1 88 ? 28.135 0.464 -44.884 1.00 63.00 88 VAL A CA 1
ATOM 690 C C . VAL A 1 88 ? 28.888 -0.686 -45.554 1.00 63.00 88 VAL A C 1
ATOM 692 O O . VAL A 1 88 ? 29.843 -0.439 -46.273 1.00 63.00 88 VAL A O 1
ATOM 695 N N . HIS A 1 89 ? 28.454 -1.932 -45.357 1.00 57.03 89 HIS A N 1
ATOM 696 C CA . HIS A 1 89 ? 29.070 -3.097 -45.995 1.00 57.03 89 HIS A CA 1
ATOM 697 C C . HIS A 1 89 ? 28.672 -3.290 -47.472 1.00 57.03 89 HIS A C 1
ATOM 699 O O . HIS A 1 89 ? 29.266 -4.131 -48.148 1.00 57.03 89 HIS A O 1
ATOM 705 N N . LEU A 1 90 ? 27.650 -2.565 -47.947 1.00 53.06 90 LEU A N 1
ATOM 706 C CA . LEU A 1 90 ? 27.111 -2.635 -49.311 1.00 53.06 90 LEU A CA 1
ATOM 707 C C . LEU A 1 90 ? 27.678 -1.539 -50.242 1.00 53.06 90 LEU A C 1
ATOM 709 O O . LEU A 1 90 ? 27.431 -1.593 -51.446 1.00 53.06 90 LEU A O 1
ATOM 713 N N . ILE A 1 91 ? 28.397 -0.552 -49.691 1.00 54.06 91 ILE A N 1
ATOM 714 C CA . ILE A 1 91 ? 29.110 0.522 -50.412 1.00 54.06 91 ILE A CA 1
ATOM 715 C C . ILE A 1 91 ? 30.580 0.126 -50.557 1.00 54.06 91 ILE A C 1
ATOM 717 O O . ILE A 1 91 ? 31.124 0.322 -51.666 1.00 54.06 91 ILE A O 1
#

pLDDT: mean 78.99, std 9.06, range [53.06, 91.69]

Radius of gyration: 24.85 Å; cha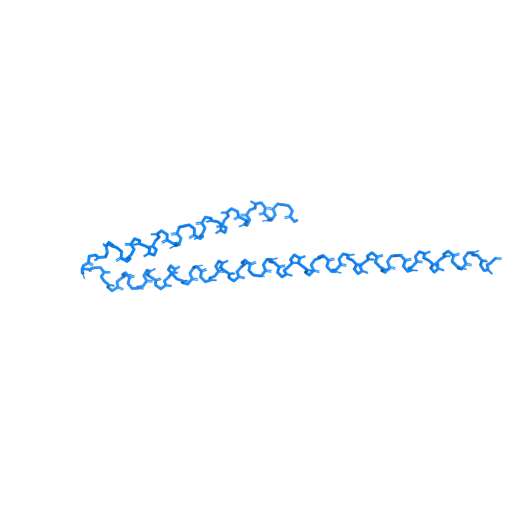ins: 1; bounding box: 52×14×74 Å

Organism: NCBI:txid1317129

Secondary structure (DSSP, 8-state):
-HHHHHHHHHHHHHHHHHHHHHHHHHHHH--GGGHHHHHHHHHHHHHHHHHHHHHHHHHHHHHHHHHHHHHHHHHHHHHHHHHHHHHHTT-